Protein AF-A0A3D4RSU7-F1 (afdb_monomer_lite)

Structure (mmCIF, N/CA/C/O backbone):
data_AF-A0A3D4RSU7-F1
#
_entry.id   AF-A0A3D4RSU7-F1
#
loop_
_atom_site.group_PDB
_atom_site.id
_atom_site.type_symbol
_atom_site.label_atom_id
_atom_site.label_alt_id
_atom_site.label_comp_id
_atom_site.label_asym_id
_atom_site.label_entity_id
_atom_site.label_seq_id
_atom_site.pdbx_PDB_ins_code
_atom_site.Cartn_x
_atom_site.Cartn_y
_atom_site.Cartn_z
_atom_site.occupancy
_atom_site.B_iso_or_equiv
_atom_site.auth_seq_id
_atom_site.auth_comp_id
_atom_site.auth_asym_id
_atom_site.auth_atom_id
_atom_site.pdbx_PDB_model_num
ATOM 1 N N . MET A 1 1 ? -2.441 40.442 0.255 1.00 42.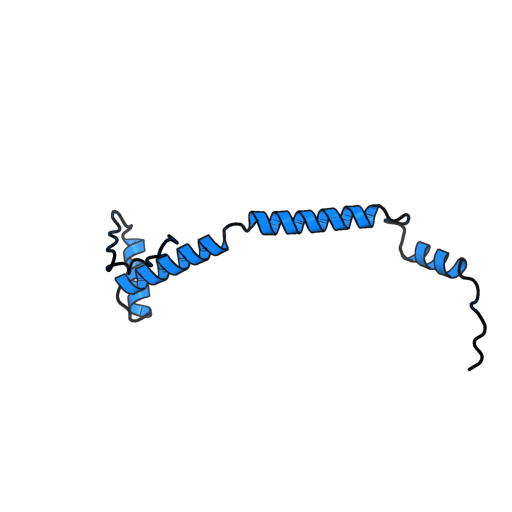88 1 MET A N 1
ATOM 2 C CA . MET A 1 1 ? -3.561 39.528 0.552 1.00 42.88 1 MET A CA 1
ATOM 3 C C . MET A 1 1 ? -3.173 38.155 0.028 1.00 42.88 1 MET A C 1
ATOM 5 O O . MET A 1 1 ? -3.409 37.865 -1.133 1.00 42.88 1 MET A O 1
ATOM 9 N N . VAL A 1 2 ? -2.450 37.375 0.831 1.00 43.00 2 VAL A N 1
ATOM 10 C CA . VAL A 1 2 ? -2.037 36.009 0.482 1.00 43.00 2 VAL A CA 1
ATOM 11 C C . VAL A 1 2 ? -2.547 35.127 1.605 1.00 43.00 2 VAL A C 1
ATOM 13 O O . VAL A 1 2 ? -2.315 35.425 2.775 1.00 43.00 2 VAL A O 1
ATOM 16 N N . ALA A 1 3 ? -3.359 34.149 1.218 1.00 42.22 3 ALA A N 1
ATOM 17 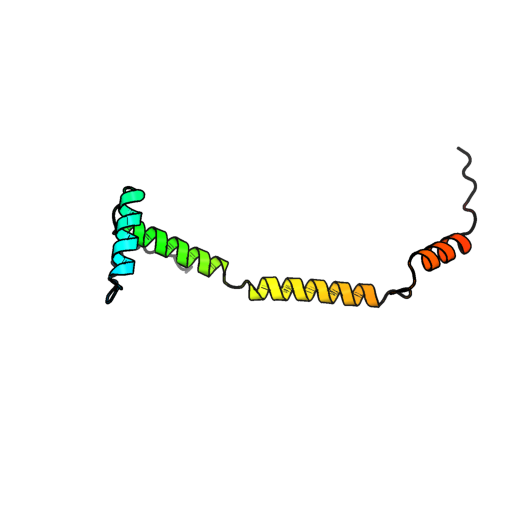C CA . ALA A 1 3 ? -4.155 33.314 2.092 1.00 42.22 3 ALA A CA 1
ATOM 18 C C . ALA A 1 3 ? -3.271 32.612 3.126 1.00 42.22 3 ALA A C 1
ATOM 20 O O . ALA A 1 3 ? -2.348 31.881 2.771 1.00 42.22 3 ALA A O 1
ATOM 21 N N . GLY A 1 4 ? -3.571 32.842 4.405 1.00 41.62 4 GLY A N 1
ATOM 22 C CA . GLY A 1 4 ? -3.054 32.015 5.480 1.00 41.62 4 GLY A CA 1
ATOM 23 C C . GLY A 1 4 ? -3.561 30.596 5.270 1.00 41.62 4 GLY A C 1
ATOM 24 O O . GLY A 1 4 ? -4.763 30.345 5.340 1.00 41.62 4 GLY A O 1
ATOM 25 N N . THR A 1 5 ? -2.652 29.666 4.994 1.00 46.25 5 THR A N 1
ATOM 26 C CA . THR A 1 5 ? -2.903 28.238 5.172 1.00 46.25 5 THR A CA 1
ATOM 27 C C . THR A 1 5 ? -2.973 27.993 6.669 1.00 46.25 5 THR A C 1
ATOM 29 O O . THR A 1 5 ? -1.996 27.629 7.322 1.00 46.25 5 THR A O 1
ATOM 32 N N . GLU A 1 6 ? -4.133 28.306 7.228 1.00 45.81 6 GLU A N 1
ATOM 33 C CA . GLU A 1 6 ? -4.495 27.968 8.586 1.00 45.81 6 GLU A CA 1
ATOM 34 C C . GLU A 1 6 ? -4.633 26.444 8.609 1.00 45.81 6 GLU A C 1
ATOM 36 O O . GLU A 1 6 ? -5.679 25.883 8.278 1.00 45.81 6 GLU A O 1
ATOM 41 N N . THR A 1 7 ? -3.535 25.753 8.924 1.00 52.34 7 THR A N 1
ATOM 42 C CA . THR A 1 7 ? -3.586 24.376 9.405 1.00 52.34 7 THR A CA 1
ATOM 43 C C . THR A 1 7 ? -4.443 24.426 10.657 1.00 52.34 7 THR A C 1
ATOM 45 O O . THR A 1 7 ? -3.957 24.704 11.753 1.00 52.34 7 THR A O 1
ATOM 48 N N . ARG A 1 8 ? -5.755 24.252 10.482 1.00 54.47 8 ARG A N 1
ATOM 49 C CA . ARG A 1 8 ? -6.682 24.093 11.589 1.00 54.47 8 ARG A CA 1
ATOM 50 C C . ARG A 1 8 ? -6.168 22.908 12.384 1.00 54.47 8 ARG A C 1
ATOM 52 O O . ARG A 1 8 ? -6.219 21.774 11.915 1.00 54.47 8 ARG A O 1
ATOM 59 N N . PHE A 1 9 ? -5.641 23.193 13.570 1.00 54.25 9 PHE A N 1
ATOM 60 C CA . PHE A 1 9 ? -5.436 22.194 14.600 1.00 54.25 9 PHE A CA 1
ATOM 61 C C . PHE A 1 9 ? -6.762 21.454 14.755 1.00 54.25 9 PHE A C 1
ATOM 63 O O . PHE A 1 9 ? -7.751 22.021 15.220 1.00 54.25 9 PHE A O 1
ATOM 70 N N . SER A 1 10 ? -6.803 20.214 14.275 1.00 55.75 10 SER A N 1
ATOM 71 C CA . SER A 1 10 ? -7.975 19.372 14.420 1.00 55.75 10 SER A CA 1
ATOM 72 C C . SER A 1 10 ? -8.157 19.115 15.908 1.00 55.75 10 SER A C 1
ATOM 74 O O . SER A 1 10 ? -7.440 18.314 16.506 1.00 55.75 10 SER A O 1
ATOM 76 N N . LEU A 1 11 ? -9.137 19.793 16.501 1.00 55.22 11 LEU A N 1
ATOM 77 C CA . LEU A 1 11 ? -9.776 19.352 17.733 1.00 55.22 11 LEU A CA 1
ATOM 78 C C . LEU A 1 11 ? -10.074 17.853 17.579 1.00 55.22 11 LEU A C 1
ATOM 80 O O . LEU A 1 11 ? -10.514 17.428 16.507 1.00 55.22 11 LEU A O 1
ATOM 84 N N . MET A 1 12 ? -9.751 17.061 18.606 1.00 66.12 12 MET A N 1
ATOM 85 C CA . MET A 1 12 ? -9.896 15.601 18.613 1.00 66.12 12 MET A CA 1
ATOM 86 C C . MET A 1 12 ? -11.249 15.193 18.016 1.00 66.12 12 MET A C 1
ATOM 88 O O . MET A 1 12 ? -12.290 15.327 18.656 1.00 66.12 12 MET A O 1
ATOM 92 N N . THR A 1 13 ? -11.235 14.745 16.761 1.00 72.19 13 THR A N 1
ATOM 93 C CA . THR A 1 13 ? -12.457 14.406 16.034 1.00 72.19 13 THR A CA 1
ATOM 94 C C . THR A 1 13 ? -12.866 13.004 16.453 1.00 72.19 13 THR A C 1
ATOM 96 O O . THR A 1 13 ? -12.081 12.064 16.352 1.00 72.19 13 THR A O 1
ATOM 99 N N . SER A 1 14 ? -14.082 12.869 16.976 1.00 79.00 14 SER A N 1
ATOM 100 C CA . SER A 1 14 ? -14.628 11.577 17.384 1.00 79.00 14 SER A CA 1
ATOM 101 C C . SER A 1 14 ? -15.341 10.921 16.202 1.00 79.00 14 SER A C 1
ATOM 103 O O . SER A 1 14 ? -16.197 11.541 15.572 1.00 79.00 14 SER A O 1
ATOM 105 N N . LEU A 1 15 ? -14.987 9.670 15.908 1.00 81.50 15 LEU A N 1
ATOM 106 C CA . LEU A 1 15 ? -15.620 8.844 14.882 1.00 81.50 15 LEU A CA 1
ATOM 107 C C . LEU A 1 15 ? -16.347 7.677 15.558 1.00 81.50 15 LEU A C 1
ATOM 109 O O . LEU A 1 15 ? -15.725 6.876 16.254 1.00 81.50 15 LEU A O 1
ATOM 113 N N . THR A 1 16 ? -17.654 7.557 15.319 1.00 86.00 16 THR A N 1
ATOM 114 C CA . THR A 1 16 ? -18.467 6.441 15.825 1.00 86.00 16 THR A CA 1
ATOM 115 C C . THR A 1 16 ? -18.776 5.468 14.696 1.00 86.00 16 THR A C 1
ATOM 117 O O . THR A 1 16 ? -19.531 5.796 13.780 1.00 86.00 16 THR A O 1
ATOM 120 N N . LEU A 1 17 ? -18.244 4.250 14.789 1.00 82.12 17 LEU A N 1
ATOM 121 C CA . LEU A 1 17 ? -18.563 3.154 13.874 1.00 82.12 17 LEU A CA 1
ATOM 122 C C . LEU A 1 17 ? -19.816 2.421 14.372 1.00 82.12 17 LEU A C 1
ATOM 124 O O . LEU A 1 17 ? -19.825 1.872 15.473 1.00 82.12 17 LEU A O 1
ATOM 128 N N . LYS A 1 18 ? -20.888 2.434 13.576 1.00 86.62 18 LYS A N 1
ATOM 129 C CA . LYS A 1 18 ? -22.145 1.730 13.878 1.00 86.62 18 LYS A CA 1
ATOM 130 C C . LYS A 1 18 ? -22.223 0.424 13.093 1.00 86.62 18 LYS A C 1
ATOM 132 O O . LYS A 1 18 ? -21.682 0.340 11.997 1.00 86.62 18 LYS A O 1
ATOM 137 N N . ASN A 1 19 ? -22.954 -0.550 13.637 1.00 84.56 19 ASN A N 1
ATOM 138 C CA . ASN A 1 19 ? -23.235 -1.831 12.980 1.00 84.56 19 ASN A CA 1
ATOM 139 C C . ASN A 1 19 ? -21.970 -2.620 12.583 1.00 84.56 19 ASN A C 1
ATOM 141 O O . ASN A 1 19 ? -21.897 -3.197 11.501 1.00 84.56 19 ASN A O 1
ATOM 145 N N . MET A 1 20 ? -20.951 -2.602 13.444 1.00 83.12 20 MET A N 1
ATOM 146 C CA . MET A 1 20 ? -19.735 -3.382 13.231 1.00 83.12 20 MET A CA 1
ATOM 147 C C . MET A 1 20 ? -20.010 -4.863 13.538 1.00 83.12 20 MET A C 1
ATOM 149 O O . MET A 1 20 ? -20.549 -5.136 14.610 1.00 83.12 20 MET A O 1
ATOM 153 N N . PRO A 1 21 ? -19.631 -5.803 12.651 1.00 91.62 21 PRO A N 1
ATOM 154 C CA . PRO A 1 21 ? -19.761 -7.232 12.920 1.00 91.62 21 PRO A CA 1
ATOM 155 C C . PRO A 1 21 ? -19.021 -7.628 14.202 1.00 91.62 21 PRO A C 1
ATOM 157 O O . PRO A 1 21 ? -17.882 -7.198 14.411 1.00 91.62 21 PRO A O 1
ATOM 160 N N . ASP A 1 22 ? -19.639 -8.466 15.035 1.00 88.94 22 ASP A N 1
ATOM 161 C CA . ASP A 1 22 ? -19.072 -8.876 16.327 1.00 88.94 22 ASP A CA 1
ATOM 162 C C . ASP A 1 22 ? -17.707 -9.562 16.175 1.00 88.94 22 ASP A C 1
ATOM 164 O O . ASP A 1 22 ? -16.776 -9.274 16.930 1.00 88.94 22 ASP A O 1
ATOM 168 N N . ASP A 1 23 ? -17.544 -10.380 15.133 1.00 92.00 23 ASP A N 1
ATOM 169 C CA . ASP A 1 23 ? -16.281 -11.058 14.816 1.00 92.00 23 ASP A CA 1
ATOM 170 C C . ASP A 1 23 ? -15.144 -10.063 14.532 1.00 92.00 23 ASP A C 1
ATOM 172 O O . ASP A 1 23 ? -13.988 -10.269 14.923 1.00 92.00 23 ASP A O 1
ATOM 176 N N . LEU A 1 24 ? -15.471 -8.946 13.872 1.00 89.69 24 LEU A N 1
ATOM 177 C CA . LEU A 1 24 ? -14.510 -7.896 13.542 1.00 89.69 24 LEU A CA 1
ATOM 178 C C . LEU A 1 24 ? -14.115 -7.122 14.799 1.00 89.69 24 LEU A C 1
ATOM 180 O O . LEU A 1 24 ? -12.935 -6.835 15.010 1.00 89.69 24 LEU A O 1
ATOM 184 N N . LEU A 1 25 ? -15.088 -6.835 15.663 1.00 91.69 25 LEU A N 1
ATOM 185 C CA . LEU A 1 25 ? -14.841 -6.201 16.950 1.00 91.69 25 LEU A CA 1
ATOM 186 C C . LEU A 1 25 ? -13.954 -7.074 17.847 1.00 91.69 25 LEU A C 1
ATOM 188 O O . LEU A 1 25 ? -13.030 -6.550 18.471 1.00 91.69 25 LEU A O 1
ATOM 192 N N . GLU A 1 26 ? -14.188 -8.387 17.903 1.00 94.25 26 GLU A N 1
ATOM 193 C CA . GLU A 1 26 ? -13.362 -9.279 18.721 1.00 94.25 26 GLU A CA 1
ATOM 194 C C . GLU A 1 26 ? -11.945 -9.420 18.160 1.00 94.25 26 GLU A C 1
ATOM 196 O O . GLU A 1 26 ? -10.976 -9.315 18.914 1.00 94.25 26 GLU A O 1
ATOM 201 N N . SER A 1 27 ? -11.805 -9.524 16.837 1.00 92.25 27 SER A N 1
ATOM 202 C CA . SER A 1 27 ? -10.499 -9.499 16.165 1.00 92.25 27 SER A CA 1
ATOM 203 C C . SER A 1 27 ? -9.721 -8.216 16.483 1.00 92.25 27 SER A C 1
ATOM 205 O O . SER A 1 27 ? -8.522 -8.256 16.777 1.00 92.25 27 SER A O 1
ATOM 207 N N . LEU A 1 28 ? -10.405 -7.068 16.487 1.00 92.88 28 LEU A N 1
ATOM 208 C CA . LEU A 1 28 ? -9.807 -5.780 16.829 1.00 92.88 28 LEU A CA 1
ATOM 209 C C . LEU A 1 28 ? -9.383 -5.722 18.305 1.00 92.88 28 LEU A C 1
ATOM 211 O O . LEU A 1 28 ? -8.287 -5.250 18.612 1.00 92.88 28 LEU A O 1
ATOM 215 N N . ARG A 1 29 ? -10.211 -6.234 19.227 1.00 93.06 29 ARG A N 1
ATOM 216 C CA . ARG A 1 29 ? -9.866 -6.318 20.657 1.00 93.06 29 ARG A CA 1
ATOM 217 C C . ARG A 1 29 ? -8.675 -7.231 20.902 1.00 93.06 29 ARG A C 1
ATOM 219 O O . ARG A 1 29 ? -7.799 -6.872 21.686 1.00 93.06 29 ARG A O 1
ATOM 226 N N . GLN A 1 30 ? -8.634 -8.386 20.247 1.00 95.44 30 GLN A N 1
ATOM 227 C CA . GLN A 1 30 ? -7.532 -9.332 2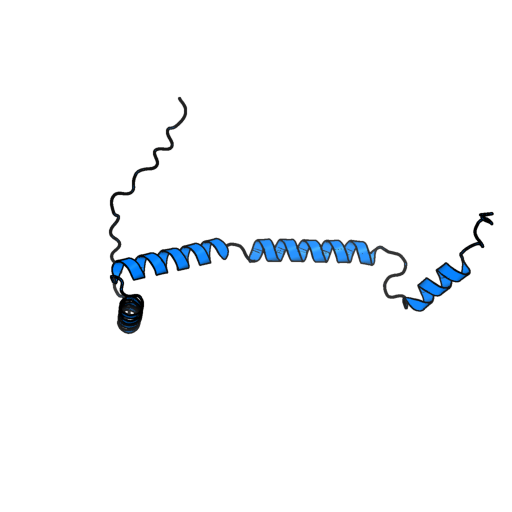0.362 1.00 95.44 30 GLN A CA 1
ATOM 228 C C . GLN A 1 30 ? -6.216 -8.680 19.933 1.00 95.44 30 GLN A C 1
ATOM 230 O O . GLN A 1 30 ? -5.263 -8.646 20.712 1.00 95.44 30 GLN A O 1
ATOM 235 N N . ARG A 1 31 ? -6.206 -8.034 18.763 1.00 93.88 31 ARG A N 1
ATOM 236 C CA . ARG A 1 31 ? -5.032 -7.303 18.274 1.00 93.88 31 ARG A CA 1
ATOM 237 C C . ARG A 1 31 ? -4.629 -6.156 19.207 1.00 93.88 31 ARG A C 1
ATOM 239 O O . ARG A 1 31 ? -3.447 -5.971 19.479 1.00 93.88 31 ARG A O 1
ATOM 246 N N . ALA A 1 32 ? -5.589 -5.410 19.753 1.00 94.38 32 ALA A N 1
ATOM 247 C CA . ALA A 1 32 ? -5.301 -4.339 20.707 1.00 94.38 32 ALA A CA 1
ATOM 248 C C . ALA A 1 32 ? -4.632 -4.863 21.996 1.00 94.38 32 ALA A C 1
ATOM 250 O O . ALA A 1 32 ? -3.688 -4.241 22.493 1.00 94.38 32 ALA A O 1
ATOM 251 N N . ARG A 1 33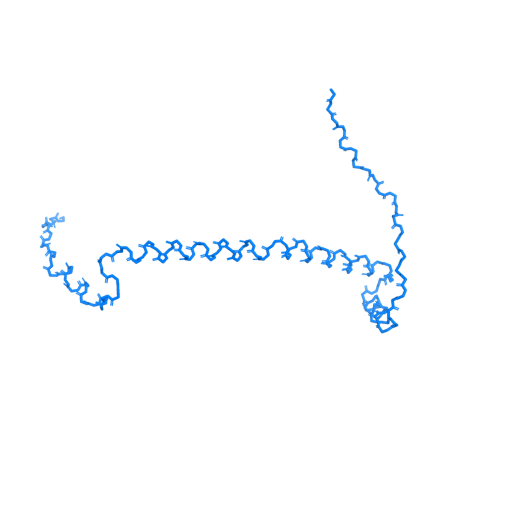 ? -5.076 -6.024 22.510 1.00 94.50 33 ARG A N 1
ATOM 252 C CA . ARG A 1 33 ? -4.472 -6.701 23.675 1.00 94.50 33 ARG A CA 1
ATOM 253 C C . ARG A 1 33 ? -3.044 -7.155 23.381 1.00 94.50 33 ARG A C 1
ATOM 255 O O . ARG A 1 33 ? -2.149 -6.863 24.171 1.00 94.50 33 ARG A O 1
ATOM 262 N N . GLU A 1 34 ? -2.826 -7.808 22.241 1.00 94.75 34 GLU A N 1
ATOM 263 C CA . GLU A 1 34 ? -1.500 -8.256 21.786 1.00 94.75 34 GLU A CA 1
ATOM 264 C C . GLU A 1 34 ? -0.522 -7.083 21.680 1.00 94.75 34 GLU A C 1
ATOM 266 O O . GLU A 1 34 ? 0.603 -7.139 22.175 1.00 94.75 34 GLU A O 1
ATOM 271 N N . GLN A 1 35 ? -0.994 -5.972 21.120 1.00 92.12 35 GLN A N 1
ATOM 272 C CA . GLN A 1 35 ? -0.199 -4.769 20.913 1.00 92.12 35 GLN A CA 1
ATOM 273 C C . GLN A 1 35 ? -0.142 -3.844 22.142 1.00 92.12 35 GLN A C 1
ATOM 275 O O . GLN A 1 35 ? 0.403 -2.741 22.041 1.00 92.12 35 GLN A O 1
ATOM 280 N N . ARG A 1 36 ? -0.712 -4.273 23.283 1.00 93.12 36 ARG A N 1
ATOM 281 C CA . ARG A 1 36 ? -0.799 -3.549 24.566 1.00 93.12 36 ARG A CA 1
ATOM 282 C C . ARG A 1 36 ? -1.227 -2.087 24.424 1.00 93.12 36 ARG A C 1
ATOM 284 O O . ARG A 1 36 ? -0.636 -1.194 25.031 1.00 93.12 36 ARG A O 1
ATOM 291 N N . ARG A 1 37 ? -2.259 -1.835 23.619 1.00 90.62 37 ARG A N 1
ATOM 292 C CA . ARG A 1 37 ? -2.791 -0.487 23.379 1.00 90.62 37 ARG A CA 1
ATOM 293 C C . ARG A 1 37 ? -4.302 -0.429 23.535 1.00 90.62 37 ARG A C 1
ATOM 295 O O . ARG A 1 37 ? -4.983 -1.451 23.543 1.00 90.62 37 ARG A O 1
ATOM 302 N N . SER A 1 38 ? -4.831 0.787 23.662 1.00 94.25 38 SER A N 1
ATOM 303 C CA . SER A 1 38 ? -6.279 0.987 23.713 1.00 94.25 38 SER A CA 1
ATOM 304 C C . SER A 1 38 ? -6.930 0.595 22.382 1.00 94.25 38 SER A C 1
ATOM 306 O O . SER A 1 38 ? -6.317 0.724 21.320 1.00 94.25 38 SER A O 1
ATOM 308 N N . LEU A 1 39 ? -8.194 0.168 22.433 1.00 89.88 39 LEU A N 1
ATOM 309 C CA . LEU A 1 39 ? -8.966 -0.183 21.237 1.00 89.88 39 LEU A CA 1
ATOM 310 C C . LEU A 1 39 ? -9.053 0.988 20.246 1.00 89.88 39 LEU A C 1
ATOM 312 O O . LEU A 1 39 ? -8.949 0.784 19.043 1.00 89.88 39 LEU A O 1
ATOM 316 N N . ASN A 1 40 ? -9.191 2.213 20.761 1.00 89.69 40 ASN A N 1
ATOM 317 C CA . ASN A 1 40 ? -9.239 3.425 19.946 1.00 89.69 40 ASN A CA 1
ATOM 318 C C . ASN A 1 40 ? -7.906 3.657 19.217 1.00 89.69 40 ASN A C 1
ATOM 320 O O . ASN A 1 40 ? -7.883 3.883 18.014 1.00 89.69 40 ASN A O 1
ATOM 324 N N . SER A 1 41 ? -6.781 3.514 19.924 1.00 89.06 41 SER A N 1
ATOM 325 C CA . SER A 1 41 ? -5.452 3.655 19.318 1.00 89.06 41 SER A CA 1
ATOM 326 C C . SER A 1 41 ? -5.198 2.602 18.237 1.00 89.06 41 SER A C 1
ATOM 328 O O . SER A 1 41 ? -4.627 2.924 17.202 1.00 89.06 41 SER A O 1
ATOM 330 N N . GLU A 1 42 ? -5.631 1.354 18.449 1.00 92.94 42 GLU A N 1
ATOM 331 C CA . GLU A 1 42 ? -5.530 0.315 17.416 1.00 92.94 42 GLU A CA 1
ATOM 332 C C . GLU A 1 42 ? -6.425 0.622 16.210 1.00 92.94 42 GLU A C 1
ATOM 334 O O . GLU A 1 42 ? -5.968 0.511 15.076 1.00 92.94 42 GLU A O 1
ATOM 339 N N . ALA A 1 43 ? -7.664 1.067 16.439 1.00 91.12 43 ALA A N 1
ATOM 340 C CA . ALA A 1 43 ? -8.580 1.453 15.370 1.00 91.12 43 ALA A CA 1
ATOM 341 C C . ALA A 1 43 ? -8.011 2.592 14.508 1.00 91.12 43 ALA A C 1
ATOM 343 O O . ALA A 1 43 ? -8.052 2.505 13.283 1.00 91.12 43 ALA A O 1
ATOM 344 N N . ILE A 1 44 ? -7.428 3.619 15.137 1.00 90.62 44 ILE A N 1
ATOM 345 C CA . ILE A 1 44 ? -6.777 4.737 14.441 1.00 90.62 44 ILE A CA 1
ATOM 346 C C . ILE A 1 44 ? -5.606 4.232 13.593 1.00 90.62 44 ILE A C 1
ATOM 348 O O . ILE A 1 44 ? -5.557 4.522 12.405 1.00 90.62 44 ILE A O 1
ATOM 352 N N . ILE A 1 45 ? -4.711 3.415 14.157 1.00 90.25 45 ILE A N 1
ATOM 353 C CA . ILE A 1 45 ? -3.540 2.901 13.428 1.00 90.25 45 ILE A CA 1
ATOM 354 C C . ILE A 1 45 ? -3.955 2.028 12.238 1.00 90.25 45 ILE A C 1
ATOM 356 O O . ILE A 1 45 ? -3.322 2.075 11.183 1.00 90.25 45 ILE A O 1
ATOM 360 N N . LEU A 1 46 ? -5.000 1.211 12.382 1.00 90.06 46 LEU A N 1
ATOM 361 C CA . LEU A 1 46 ? -5.506 0.410 11.267 1.00 90.06 46 LEU A CA 1
ATOM 362 C C . LEU A 1 46 ? -6.167 1.273 10.196 1.00 90.06 46 LEU A C 1
ATOM 364 O O . LEU A 1 46 ? -5.976 0.993 9.016 1.00 90.06 46 LEU A O 1
ATOM 368 N N . LEU A 1 47 ? -6.883 2.327 10.589 1.00 89.75 47 LEU A N 1
ATOM 369 C CA . LEU A 1 47 ? -7.467 3.280 9.652 1.00 89.75 47 LEU A CA 1
ATOM 370 C C . LEU A 1 47 ? -6.378 4.049 8.892 1.00 89.75 47 LEU A C 1
ATOM 372 O O . LEU A 1 47 ? -6.440 4.134 7.671 1.00 89.75 47 LEU A O 1
ATOM 376 N N . GLU A 1 48 ? -5.344 4.530 9.585 1.00 89.50 48 GLU A N 1
ATOM 377 C CA . GLU A 1 48 ? -4.183 5.187 8.973 1.00 89.50 48 GLU A CA 1
ATOM 378 C C . GLU A 1 48 ? -3.477 4.263 7.982 1.00 89.50 48 GLU A C 1
ATOM 380 O O . GLU A 1 48 ? -3.192 4.665 6.857 1.00 89.50 48 GLU A O 1
ATOM 385 N N . LYS A 1 49 ? -3.243 3.002 8.361 1.00 89.12 49 LYS A N 1
ATOM 386 C CA . LYS A 1 49 ? -2.632 2.009 7.470 1.00 89.12 49 LYS A CA 1
ATOM 387 C C . LYS A 1 49 ? -3.499 1.701 6.258 1.00 89.12 49 LYS A C 1
ATOM 389 O O . LYS A 1 49 ? -2.957 1.588 5.166 1.00 89.12 49 LYS A O 1
ATOM 394 N N . ALA A 1 50 ? -4.810 1.551 6.436 1.00 86.19 50 ALA A N 1
ATOM 395 C CA . ALA A 1 50 ? -5.728 1.275 5.338 1.00 86.19 50 ALA A CA 1
ATOM 396 C C . ALA A 1 50 ? -5.778 2.447 4.351 1.00 86.19 50 ALA A C 1
ATOM 398 O O . ALA A 1 50 ? -5.646 2.236 3.152 1.00 86.19 50 ALA A O 1
ATOM 399 N N . LEU A 1 51 ? -5.880 3.680 4.855 1.00 84.56 51 LEU A N 1
ATOM 400 C CA . LEU A 1 51 ? -5.893 4.885 4.026 1.00 84.56 51 LEU A CA 1
ATOM 401 C C . LEU A 1 51 ? -4.542 5.139 3.350 1.00 84.56 51 LEU A C 1
ATOM 403 O O . LEU A 1 51 ? -4.512 5.560 2.200 1.00 84.56 51 LEU A O 1
ATOM 407 N N . ALA A 1 52 ? -3.423 4.858 4.022 1.00 81.44 52 ALA A N 1
ATOM 408 C CA . ALA A 1 52 ? -2.096 4.946 3.418 1.00 81.44 52 ALA A CA 1
ATOM 409 C C . ALA A 1 52 ? -1.882 3.866 2.348 1.00 81.44 52 ALA A C 1
ATOM 411 O O . ALA A 1 52 ? -1.296 4.147 1.307 1.00 81.44 52 ALA A O 1
ATOM 412 N N . ALA A 1 53 ? -2.370 2.645 2.581 1.00 75.00 53 ALA A N 1
ATOM 413 C CA . ALA A 1 53 ? -2.331 1.573 1.594 1.00 75.00 53 ALA A CA 1
ATOM 414 C C . ALA A 1 53 ? -3.195 1.900 0.369 1.00 75.00 53 ALA A C 1
ATOM 416 O O . ALA A 1 53 ? -2.763 1.641 -0.746 1.00 75.00 53 ALA A O 1
ATOM 417 N N . ASP A 1 54 ? -4.364 2.513 0.561 1.00 63.44 54 ASP A N 1
ATOM 418 C CA . ASP A 1 54 ? -5.247 2.943 -0.529 1.00 63.44 54 ASP A CA 1
ATOM 419 C C . ASP A 1 54 ? -4.668 4.151 -1.293 1.00 63.44 54 ASP A C 1
ATOM 421 O O . ASP A 1 54 ? -4.674 4.197 -2.522 1.00 63.44 54 ASP A O 1
ATOM 425 N N . ALA A 1 55 ? -4.029 5.086 -0.580 1.00 60.31 55 ALA A N 1
ATOM 426 C CA . ALA A 1 55 ? -3.278 6.186 -1.186 1.00 60.31 55 ALA A CA 1
ATOM 427 C C . ALA A 1 55 ? -2.050 5.705 -1.980 1.00 60.31 55 ALA A C 1
ATOM 429 O O . ALA A 1 55 ? -1.691 6.319 -2.980 1.00 60.31 55 ALA A O 1
ATOM 430 N N . LEU A 1 56 ? -1.418 4.604 -1.562 1.00 55.81 56 LEU A N 1
ATOM 431 C CA . LEU A 1 56 ? -0.368 3.923 -2.327 1.00 55.81 56 LEU A CA 1
ATOM 432 C C . LEU A 1 56 ? -0.939 3.064 -3.470 1.00 55.81 56 LEU A C 1
ATOM 434 O O . LEU A 1 56 ? -0.229 2.790 -4.436 1.00 55.81 56 LEU A O 1
ATOM 438 N N . ALA A 1 57 ? -2.201 2.635 -3.377 1.00 51.97 57 ALA A N 1
ATOM 439 C CA . ALA A 1 57 ? -2.875 1.824 -4.388 1.00 51.97 57 ALA A CA 1
ATOM 440 C C . ALA A 1 57 ? -3.437 2.657 -5.558 1.00 51.97 57 ALA A C 1
ATOM 442 O O . ALA A 1 57 ? -3.590 2.130 -6.666 1.00 51.97 57 ALA A O 1
ATOM 443 N N . ALA A 1 58 ? -3.678 3.957 -5.374 1.00 51.38 58 ALA A N 1
ATOM 444 C CA . ALA A 1 58 ? -4.036 4.866 -6.459 1.00 51.38 58 ALA A CA 1
ATOM 445 C C . ALA A 1 58 ? -2.789 5.547 -7.084 1.00 51.38 58 ALA A C 1
ATOM 447 O O . ALA A 1 58 ? -2.200 6.410 -6.438 1.00 51.38 58 ALA A O 1
ATOM 448 N N . PRO A 1 59 ? -2.415 5.276 -8.356 1.00 50.50 59 PRO A N 1
ATOM 449 C CA . PRO A 1 59 ? -2.960 4.291 -9.281 1.00 50.50 59 PRO A CA 1
ATOM 450 C C . PRO A 1 59 ? -1.860 3.316 -9.714 1.00 50.50 59 PRO A C 1
ATOM 452 O O . PRO A 1 59 ? -1.047 3.619 -10.594 1.00 50.50 59 PRO A O 1
ATOM 455 N N . ALA A 1 60 ? -1.916 2.085 -9.200 1.00 54.50 60 ALA A N 1
ATOM 456 C CA . ALA A 1 60 ? -1.261 0.958 -9.861 1.00 54.50 60 ALA A CA 1
ATOM 457 C C . ALA A 1 60 ? -1.599 0.943 -11.367 1.00 54.50 60 ALA A C 1
ATOM 459 O O . ALA A 1 60 ? -0.741 0.623 -12.173 1.00 54.50 60 ALA A O 1
ATOM 460 N N . SER A 1 61 ? -2.788 1.420 -11.764 1.00 58.53 61 SER A N 1
ATOM 461 C CA . SER A 1 61 ? -3.189 1.580 -13.164 1.00 58.53 61 SER A CA 1
ATOM 462 C C . SER A 1 61 ? -2.364 2.592 -13.968 1.00 58.53 61 SER A C 1
ATOM 464 O O . SER A 1 61 ? -2.166 2.355 -15.153 1.00 58.53 61 SER A O 1
ATOM 466 N N . VAL A 1 62 ? -1.846 3.681 -13.389 1.00 61.66 62 VAL A N 1
ATOM 467 C CA . VAL A 1 62 ? -1.023 4.663 -14.128 1.00 61.66 62 VAL A CA 1
ATOM 468 C C . VAL A 1 62 ? 0.405 4.163 -14.265 1.00 61.66 62 VAL A C 1
ATOM 470 O O . VAL A 1 62 ? 0.949 4.222 -15.360 1.00 61.66 62 VAL A O 1
ATOM 473 N N . VAL A 1 63 ? 0.975 3.577 -13.209 1.00 69.31 63 VAL A N 1
ATOM 474 C CA . VAL A 1 63 ? 2.307 2.950 -13.280 1.00 69.31 63 VAL A CA 1
ATOM 475 C C . VAL A 1 63 ? 2.300 1.758 -14.243 1.00 69.31 63 VAL A C 1
ATOM 477 O O . VAL A 1 63 ? 3.210 1.610 -15.053 1.00 69.31 63 VAL A O 1
ATOM 480 N N . GLU A 1 64 ? 1.251 0.934 -14.207 1.00 72.19 64 GLU A N 1
ATOM 481 C CA . GLU A 1 64 ? 1.018 -0.160 -15.157 1.00 72.19 64 GLU A CA 1
ATOM 482 C C . GLU A 1 64 ? 0.884 0.367 -16.592 1.00 72.19 64 GLU A C 1
ATOM 484 O O . GLU A 1 64 ? 1.528 -0.149 -17.504 1.00 72.19 64 GLU A O 1
ATOM 489 N N . THR A 1 65 ? 0.091 1.426 -16.794 1.00 74.00 65 THR A N 1
ATOM 490 C CA . THR A 1 65 ? -0.102 2.052 -18.112 1.00 74.00 65 THR A CA 1
ATOM 491 C C . THR A 1 65 ? 1.202 2.628 -18.650 1.00 74.00 65 THR A C 1
ATOM 493 O O . THR A 1 65 ? 1.515 2.437 -19.822 1.00 74.00 65 THR A O 1
ATOM 496 N N . GLU A 1 66 ? 1.991 3.292 -17.810 1.00 80.44 66 GLU A N 1
ATOM 497 C CA . GLU A 1 66 ? 3.253 3.909 -18.206 1.00 80.44 66 GLU A CA 1
ATOM 498 C C . GLU A 1 66 ? 4.332 2.865 -18.503 1.00 80.44 66 GLU A C 1
ATOM 500 O O . GLU A 1 66 ? 5.011 2.952 -19.526 1.00 80.44 66 GLU A O 1
ATOM 505 N N . ARG A 1 67 ? 4.418 1.805 -17.693 1.00 81.50 67 ARG A N 1
ATOM 506 C CA . ARG A 1 67 ? 5.277 0.646 -17.967 1.00 81.50 67 ARG A CA 1
ATOM 507 C C . ARG A 1 67 ? 4.898 -0.034 -19.284 1.00 81.50 67 ARG A C 1
ATOM 509 O O . ARG A 1 67 ? 5.770 -0.342 -20.092 1.00 81.50 67 ARG A O 1
ATOM 516 N N . ASN A 1 68 ? 3.605 -0.241 -19.530 1.00 86.62 68 ASN A N 1
ATOM 517 C CA . ASN A 1 68 ? 3.128 -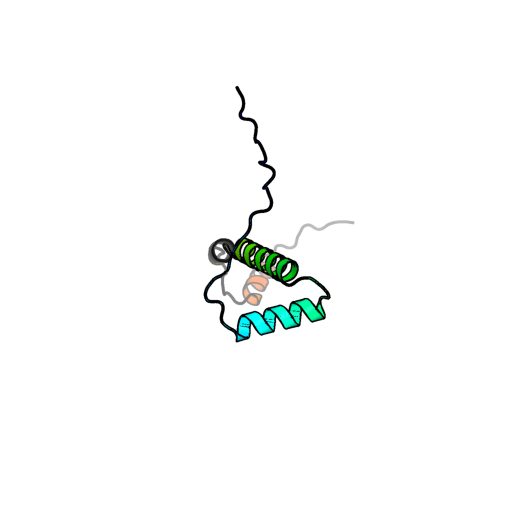0.839 -20.776 1.00 86.62 68 ASN A CA 1
ATOM 518 C C . ASN A 1 68 ? 3.393 0.084 -21.979 1.00 86.62 68 ASN A C 1
ATOM 520 O O . ASN A 1 68 ? 3.769 -0.394 -23.047 1.00 86.62 68 ASN A O 1
ATOM 524 N N . ALA A 1 69 ? 3.274 1.403 -21.804 1.00 86.12 69 ALA A N 1
ATOM 525 C CA . ALA A 1 69 ? 3.629 2.381 -22.829 1.00 86.12 69 ALA A CA 1
ATOM 526 C C . ALA A 1 69 ? 5.138 2.380 -23.137 1.00 86.12 69 ALA A C 1
ATOM 528 O O . ALA A 1 69 ? 5.519 2.501 -24.302 1.00 86.12 69 ALA A O 1
ATOM 529 N N . GLN A 1 70 ? 5.995 2.198 -22.125 1.00 88.94 70 GLN A N 1
ATOM 530 C CA . GLN A 1 70 ? 7.442 2.041 -22.304 1.00 88.94 70 GLN A CA 1
ATOM 531 C C . GLN A 1 70 ? 7.788 0.762 -23.075 1.00 88.94 70 GLN A C 1
ATOM 533 O O . GLN A 1 70 ? 8.536 0.837 -24.049 1.00 88.94 70 GLN A O 1
ATOM 538 N N . LEU A 1 71 ? 7.201 -0.382 -22.707 1.00 87.75 71 LEU A N 1
ATOM 539 C CA . LEU A 1 71 ? 7.398 -1.647 -23.427 1.00 87.75 71 LEU A CA 1
ATOM 540 C C . LEU A 1 71 ? 6.956 -1.533 -24.892 1.00 87.75 71 LEU A C 1
ATOM 542 O O . LEU A 1 71 ? 7.726 -1.857 -25.791 1.00 87.75 71 LEU A O 1
ATOM 546 N N . ALA A 1 72 ? 5.779 -0.957 -25.147 1.00 86.12 72 ALA A N 1
ATOM 547 C CA . ALA A 1 72 ? 5.287 -0.729 -26.505 1.00 86.12 72 ALA A CA 1
ATOM 548 C C . ALA A 1 72 ? 6.158 0.264 -27.301 1.00 86.12 72 ALA A C 1
ATOM 550 O O . ALA A 1 72 ? 6.246 0.194 -28.528 1.00 86.12 72 ALA A O 1
ATOM 551 N N . ALA A 1 73 ? 6.802 1.231 -26.642 1.00 86.88 73 ALA A N 1
ATOM 552 C CA . ALA A 1 73 ? 7.774 2.103 -27.296 1.00 86.88 73 ALA A CA 1
ATOM 553 C C . ALA A 1 73 ? 9.049 1.338 -27.675 1.00 86.88 73 ALA A C 1
ATOM 555 O O . ALA A 1 73 ? 9.554 1.522 -28.781 1.00 86.88 73 ALA A O 1
ATOM 556 N N . TRP A 1 74 ? 9.540 0.463 -26.798 1.00 84.06 74 TRP A N 1
ATOM 557 C CA . TRP A 1 74 ? 10.727 -0.353 -27.052 1.00 84.06 74 TRP A CA 1
ATOM 558 C C . TRP A 1 74 ? 10.492 -1.385 -28.154 1.00 84.06 74 TRP A C 1
ATOM 560 O O . TRP A 1 74 ? 11.329 -1.506 -29.043 1.00 84.06 74 TRP A O 1
ATOM 570 N N . GLU A 1 75 ? 9.336 -2.049 -28.168 1.00 82.00 75 GLU A N 1
ATOM 571 C CA . GLU A 1 75 ? 8.952 -2.968 -29.247 1.00 82.00 75 GLU A CA 1
ATOM 572 C C . GLU A 1 75 ? 8.879 -2.255 -30.601 1.00 82.00 75 GLU A C 1
ATOM 574 O O . GLU A 1 75 ? 9.419 -2.747 -31.591 1.00 82.00 75 GLU A O 1
ATOM 579 N N . ARG A 1 76 ? 8.283 -1.055 -30.651 1.00 81.12 76 ARG A N 1
ATOM 580 C CA . ARG A 1 76 ? 8.246 -0.253 -31.885 1.00 81.12 76 ARG A CA 1
ATOM 581 C C . ARG A 1 76 ? 9.637 0.129 -32.372 1.00 81.12 76 ARG A C 1
ATOM 583 O O . ARG A 1 76 ? 9.876 0.098 -33.571 1.00 81.12 76 ARG A O 1
ATOM 590 N N . LEU A 1 77 ? 10.540 0.507 -31.469 1.00 82.50 77 LEU A N 1
ATOM 591 C CA . LEU A 1 77 ? 11.911 0.864 -31.836 1.00 82.50 77 LEU A CA 1
ATOM 592 C C . LEU A 1 77 ? 12.712 -0.360 -32.300 1.00 82.50 77 LEU A C 1
ATOM 594 O O . LEU A 1 77 ? 13.443 -0.261 -33.282 1.00 82.50 77 LEU A O 1
ATOM 598 N N . GLY A 1 78 ? 12.545 -1.508 -31.639 1.00 77.12 78 GLY A N 1
ATOM 599 C CA . GLY A 1 78 ? 13.225 -2.756 -31.990 1.00 77.12 78 GLY A CA 1
ATOM 600 C C . GLY A 1 78 ? 12.745 -3.363 -33.311 1.00 77.12 78 GLY A C 1
ATOM 601 O O . GLY A 1 78 ? 13.562 -3.811 -34.110 1.00 77.12 78 GLY A O 1
ATOM 602 N N . GLY A 1 79 ? 11.439 -3.313 -33.594 1.00 67.19 79 GLY A N 1
ATOM 603 C CA . GLY A 1 79 ? 10.854 -3.852 -34.829 1.00 67.19 79 GLY A CA 1
ATOM 604 C C . GLY A 1 79 ? 11.160 -3.046 -36.098 1.00 67.19 79 GLY A C 1
ATOM 605 O O . GLY A 1 79 ? 10.893 -3.515 -37.201 1.00 67.19 79 GLY A O 1
ATOM 606 N N . LEU A 1 80 ? 11.717 -1.839 -35.960 1.00 67.38 80 LEU A N 1
ATOM 607 C CA . LEU A 1 80 ? 12.126 -0.987 -37.082 1.00 67.38 80 LEU A CA 1
ATOM 608 C C . LEU A 1 80 ? 13.571 -1.240 -37.536 1.00 67.38 80 LEU A C 1
ATOM 610 O O . LEU A 1 80 ? 13.985 -0.675 -38.549 1.00 67.38 80 LEU A O 1
ATOM 614 N N . TRP A 1 81 ? 14.342 -2.064 -36.817 1.00 64.81 81 TRP A N 1
ATOM 615 C CA . TRP A 1 81 ? 15.696 -2.408 -37.234 1.00 64.81 81 TRP A CA 1
ATOM 616 C C . TRP A 1 81 ? 15.654 -3.470 -38.347 1.00 64.81 81 TRP A C 1
ATOM 618 O O . TRP A 1 81 ? 15.154 -4.578 -38.115 1.00 64.81 81 TRP A O 1
ATOM 628 N N . PRO A 1 82 ? 16.174 -3.179 -39.556 1.00 59.12 82 PRO A N 1
ATOM 629 C CA . PRO A 1 82 ? 16.278 -4.180 -40.609 1.00 59.12 82 PRO A CA 1
ATOM 630 C C . PRO A 1 82 ? 17.248 -5.274 -40.145 1.00 59.12 82 PRO A C 1
ATOM 632 O O . PRO A 1 82 ? 18.447 -5.047 -40.018 1.00 59.12 82 PRO A O 1
ATOM 635 N N . GLY A 1 83 ? 16.696 -6.441 -39.808 1.00 61.25 83 GLY A N 1
ATOM 636 C CA . GLY A 1 83 ? 17.427 -7.548 -39.187 1.00 61.25 83 GLY A CA 1
ATOM 637 C C . GLY A 1 83 ? 16.600 -8.350 -38.179 1.00 61.25 83 GLY A C 1
ATOM 638 O O . GLY A 1 83 ? 16.869 -9.531 -38.046 1.00 61.25 83 GLY A O 1
ATOM 639 N N . GLY A 1 84 ? 15.569 -7.750 -37.561 1.00 67.50 84 GLY A N 1
ATOM 640 C CA . GLY A 1 84 ? 14.535 -8.393 -36.719 1.00 67.50 84 GLY A CA 1
ATOM 641 C C . GLY A 1 84 ? 14.846 -9.788 -36.137 1.00 67.50 84 GLY A C 1
ATOM 642 O O . GLY A 1 84 ? 15.839 -9.966 -35.440 1.00 67.50 84 GLY A O 1
ATOM 643 N N . ASP A 1 85 ? 13.977 -10.762 -36.437 1.00 60.38 85 ASP A N 1
ATOM 644 C CA . ASP A 1 85 ? 14.072 -12.185 -36.045 1.00 60.38 85 ASP A CA 1
ATOM 645 C C . ASP A 1 85 ? 15.083 -13.000 -36.883 1.00 60.38 85 ASP A C 1
ATOM 647 O O . ASP A 1 85 ? 15.057 -14.236 -36.867 1.00 60.38 85 ASP A O 1
ATOM 651 N N . ALA A 1 86 ? 15.956 -12.358 -37.671 1.00 63.31 86 ALA A N 1
ATOM 652 C CA . ALA A 1 86 ? 17.005 -13.100 -38.362 1.00 63.31 86 ALA A CA 1
ATOM 653 C C . ALA A 1 86 ? 17.867 -13.824 -37.319 1.00 63.31 86 ALA A C 1
ATOM 655 O O . ALA A 1 86 ? 18.159 -13.270 -36.258 1.00 63.31 86 ALA A O 1
ATOM 656 N N . ALA A 1 87 ? 18.266 -15.067 -37.611 1.00 67.31 87 ALA A N 1
ATOM 657 C CA . ALA A 1 87 ? 19.140 -15.826 -36.726 1.00 67.31 87 ALA A CA 1
ATOM 658 C C . ALA A 1 87 ? 20.376 -14.971 -36.428 1.00 67.31 87 ALA A C 1
ATOM 660 O O . ALA A 1 87 ? 21.139 -14.651 -37.340 1.00 67.31 87 ALA A O 1
ATOM 661 N N . LEU A 1 88 ? 20.520 -14.559 -35.165 1.00 71.62 88 LEU A N 1
ATOM 662 C CA . LEU A 1 88 ? 21.544 -13.624 -34.696 1.00 71.62 88 LEU A CA 1
ATOM 663 C C . LEU A 1 88 ? 22.931 -13.980 -35.251 1.00 71.62 88 LEU A C 1
ATOM 665 O O . LEU A 1 88 ? 23.677 -13.102 -35.674 1.00 71.62 88 LEU A O 1
ATOM 669 N N . ASP A 1 89 ? 23.221 -15.278 -35.325 1.00 74.88 89 ASP A N 1
ATOM 670 C CA . ASP A 1 89 ? 24.467 -15.832 -35.851 1.00 74.88 89 ASP A CA 1
ATOM 671 C C . ASP A 1 89 ? 24.717 -15.496 -37.329 1.00 74.88 89 ASP A C 1
ATOM 673 O O . ASP A 1 89 ? 25.845 -15.191 -37.709 1.00 74.88 89 ASP A O 1
ATOM 677 N N . THR A 1 90 ? 23.680 -15.496 -38.170 1.00 76.56 90 THR A N 1
ATOM 678 C CA . THR A 1 90 ? 23.795 -15.135 -39.591 1.00 76.56 90 THR A CA 1
ATOM 679 C C . THR A 1 90 ? 24.120 -13.653 -39.751 1.00 76.56 90 THR A C 1
ATOM 681 O O . THR A 1 90 ? 25.042 -13.307 -40.480 1.00 76.56 90 THR A O 1
ATOM 684 N N . LEU A 1 91 ? 23.440 -12.780 -39.001 1.00 79.38 91 LEU A N 1
ATOM 685 C CA . LEU A 1 91 ? 23.674 -11.333 -39.065 1.00 79.38 91 LEU A CA 1
ATOM 686 C C . LEU A 1 91 ? 25.067 -10.957 -38.541 1.00 79.38 91 LEU A C 1
ATOM 688 O O . LEU A 1 91 ? 25.736 -10.081 -39.087 1.00 79.38 91 LEU A O 1
ATOM 692 N N . VAL A 1 92 ? 25.526 -11.648 -37.498 1.00 82.06 92 VAL A N 1
ATOM 693 C CA . VAL A 1 92 ? 26.889 -11.508 -36.985 1.00 82.06 92 VAL A CA 1
ATOM 694 C C . VAL A 1 92 ? 27.908 -11.939 -38.042 1.00 82.06 92 VAL A C 1
ATOM 696 O O . VAL A 1 92 ? 28.870 -11.207 -38.276 1.00 82.06 92 VAL A O 1
ATOM 699 N N . SER A 1 93 ? 27.686 -13.074 -38.712 1.00 82.00 93 SER A N 1
ATOM 700 C CA . SER A 1 93 ? 28.560 -13.551 -39.789 1.00 82.00 93 SER A CA 1
ATOM 701 C C . SER A 1 93 ? 28.656 -12.543 -40.935 1.00 82.00 93 SER A C 1
ATOM 703 O O . SER A 1 93 ? 29.763 -12.192 -41.330 1.00 82.00 93 SER A O 1
ATOM 705 N N . ASP A 1 94 ? 27.527 -11.998 -41.395 1.00 82.94 94 ASP A N 1
ATOM 706 C CA . ASP A 1 94 ? 27.492 -11.004 -42.475 1.00 82.94 94 ASP A CA 1
ATOM 707 C C . ASP A 1 94 ? 28.294 -9.740 -42.120 1.00 82.94 94 ASP A C 1
ATOM 709 O O . ASP A 1 94 ? 29.021 -9.197 -42.953 1.00 82.94 94 ASP A O 1
ATOM 713 N N . ILE A 1 95 ? 28.222 -9.279 -40.865 1.00 84.00 95 ILE A N 1
ATOM 714 C CA . ILE A 1 95 ? 29.020 -8.139 -40.383 1.00 84.00 95 ILE A CA 1
ATOM 715 C C . ILE A 1 95 ? 30.515 -8.479 -40.375 1.00 84.00 95 ILE A C 1
ATOM 717 O O . ILE A 1 95 ? 31.342 -7.646 -40.758 1.00 84.00 95 ILE A O 1
ATOM 721 N N . TYR A 1 96 ? 30.880 -9.684 -39.932 1.00 84.75 96 TYR A N 1
ATOM 722 C CA . TYR A 1 96 ? 32.270 -10.138 -39.939 1.00 84.75 96 TYR A CA 1
ATOM 723 C C . TYR A 1 96 ? 32.817 -10.375 -41.349 1.00 84.75 96 TYR A C 1
ATOM 725 O O . TYR A 1 96 ? 34.015 -10.199 -41.537 1.00 84.75 96 TYR A O 1
ATOM 733 N N . GLU A 1 97 ? 31.989 -10.731 -42.329 1.00 83.94 97 GLU A N 1
ATOM 734 C CA . GLU A 1 97 ? 32.407 -10.847 -43.731 1.00 83.94 97 GLU A CA 1
ATOM 735 C C . GLU A 1 97 ? 32.505 -9.482 -44.420 1.00 83.94 97 GLU A C 1
ATOM 737 O O . GLU A 1 97 ? 33.421 -9.243 -45.205 1.00 83.94 97 GLU A O 1
ATOM 742 N N . ALA A 1 98 ? 31.595 -8.557 -44.105 1.00 84.12 98 ALA A N 1
ATOM 743 C CA . ALA A 1 98 ? 31.570 -7.223 -44.701 1.00 84.12 98 ALA A CA 1
ATOM 744 C C . ALA A 1 98 ? 32.630 -6.270 -44.124 1.00 84.12 98 ALA A C 1
ATOM 746 O O . ALA A 1 98 ? 32.866 -5.195 -44.687 1.00 84.12 98 ALA A O 1
ATOM 747 N N . ARG A 1 99 ? 33.266 -6.613 -42.995 1.00 86.38 99 ARG A N 1
ATOM 748 C CA . ARG A 1 99 ? 34.301 -5.757 -42.405 1.00 86.38 99 ARG A CA 1
ATOM 749 C C . ARG A 1 99 ? 35.550 -5.754 -43.287 1.00 86.38 99 ARG A C 1
ATOM 751 O O . ARG A 1 99 ? 36.088 -6.793 -43.653 1.00 86.38 99 ARG A O 1
ATOM 758 N N . THR A 1 100 ? 36.079 -4.568 -43.554 1.00 82.25 100 THR A N 1
ATOM 759 C CA . THR A 1 100 ? 37.423 -4.418 -44.117 1.00 82.25 100 THR A CA 1
ATOM 760 C C 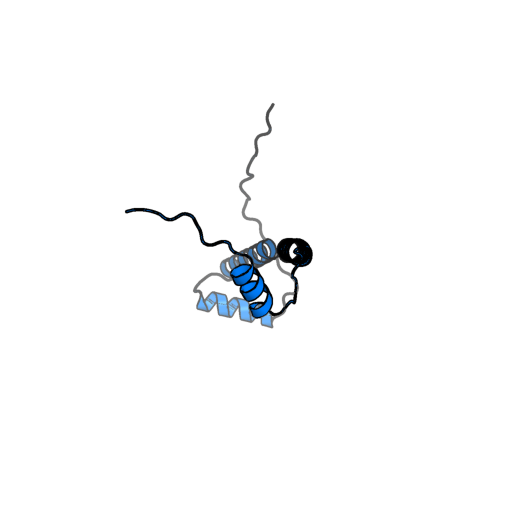. THR A 1 100 ? 38.468 -4.605 -43.018 1.00 82.25 100 THR A C 1
ATOM 762 O O . THR A 1 100 ? 38.254 -4.158 -41.885 1.00 82.25 100 THR A O 1
ATOM 765 N N . GLU A 1 101 ? 39.605 -5.231 -43.335 1.00 72.44 101 GLU A N 1
ATOM 766 C CA . GLU A 1 101 ? 40.773 -5.231 -42.448 1.00 72.44 101 GLU A CA 1
ATOM 767 C C . GLU A 1 101 ? 41.133 -3.775 -42.129 1.00 72.44 101 GLU A C 1
ATOM 769 O O . GLU A 1 101 ? 41.270 -2.934 -43.019 1.00 72.44 101 GLU A O 1
ATOM 774 N N . GLY A 1 102 ? 41.117 -3.440 -40.837 1.00 77.00 102 GLY A N 1
ATOM 775 C CA . GLY A 1 102 ? 41.305 -2.072 -40.366 1.00 77.00 102 GLY A CA 1
ATOM 776 C C . GLY A 1 102 ? 42.692 -1.531 -40.717 1.00 77.00 102 GLY A C 1
ATOM 777 O O . GLY A 1 102 ? 43.533 -2.223 -41.281 1.00 77.00 102 GLY A O 1
ATOM 778 N N . ARG A 1 103 ? 42.958 -0.272 -40.359 1.00 79.25 103 ARG A N 1
ATOM 779 C CA . ARG A 1 103 ? 44.313 0.277 -40.502 1.00 79.25 103 ARG A CA 1
ATOM 780 C C . ARG A 1 103 ? 45.298 -0.491 -39.627 1.00 79.25 103 ARG A C 1
ATOM 782 O O . ARG A 1 103 ? 45.025 -0.688 -38.446 1.00 79.25 103 ARG A O 1
ATOM 789 N N . GLU A 1 104 ? 46.452 -0.808 -40.204 1.00 76.75 104 GLU A N 1
ATOM 790 C CA . GLU A 1 104 ? 47.647 -1.219 -39.469 1.00 76.75 104 GLU A CA 1
ATOM 791 C C . GLU A 1 104 ? 47.982 -0.126 -38.442 1.00 76.75 104 GLU A C 1
ATOM 793 O O . GLU A 1 104 ? 48.119 1.053 -38.793 1.00 76.75 104 GLU A O 1
ATOM 798 N N . VAL A 1 105 ? 48.049 -0.508 -37.169 1.00 81.19 105 VAL A N 1
ATOM 799 C CA . VAL A 1 105 ? 48.471 0.372 -36.077 1.00 81.19 105 VAL A CA 1
ATOM 800 C C . VAL A 1 105 ? 49.847 -0.106 -35.645 1.00 81.19 105 VAL A C 1
ATOM 802 O O . VAL A 1 105 ? 49.972 -1.197 -35.096 1.00 81.19 105 VAL A O 1
ATOM 805 N N . ASP A 1 106 ? 50.866 0.698 -35.940 1.00 72.00 106 ASP A N 1
ATOM 806 C CA . ASP A 1 106 ? 52.225 0.480 -35.446 1.00 72.00 106 ASP A CA 1
ATOM 807 C C . ASP A 1 106 ? 52.292 1.043 -34.019 1.00 72.00 106 ASP A C 1
ATOM 809 O O . ASP A 1 106 ? 51.913 2.197 -33.789 1.00 72.00 106 ASP A O 1
ATOM 813 N N . TRP A 1 107 ? 52.647 0.189 -33.062 1.00 70.31 107 TRP A N 1
ATOM 814 C CA . TRP A 1 107 ? 52.598 0.468 -31.622 1.00 70.31 107 TRP A CA 1
ATOM 815 C C . TRP A 1 107 ? 53.852 1.200 -31.149 1.00 70.31 107 TRP A C 1
ATOM 817 O O . TRP A 1 107 ? 54.965 0.751 -31.507 1.00 70.31 107 TRP A O 1
#

Secondary structure (DSSP, 8-state):
------------------S--HHHHHHHHHHHHHTTS-HHHHHHHHHHHHHHHHHHHTTHHHHHHHHHHHHHHHHHHHTTSTTTTS-HHHHHHHHHHHPPP------

pLDDT: mean 76.83, std 14.75, range [41.62, 95.44]

Sequence (107 aa):
MVAGTETRFSLMTSLTLKNMPDDLLESLRQRAREQRRSLNSEAIILLEKALAADALAAPASVVETERNAQLAAWERLGGLWPGGDAALDTLVSDIYEARTEGREVDW

Radius of gyration: 31.62 Å; chains: 1; bounding box: 76×55×69 Å

Foldseek 3Di:
DDDPPPPPPDDPDDDDDPPDDPVVVVVLVVVCVVVVHDSVVSVVVVVVVVVVVVVVVVDPPVVVVVVVVVVVVVCVVQVPDVQRPPPPVVVVVVCVVPDDDDDDDDD